Protein AF-A0A9N7UPP0-F1 (afdb_monomer_lite)

Foldseek 3Di:
DVLVVVLVVVLVVQLVVLVVVLVVVCVPPPDPPCVVVSVVSNVVSNVVSVVVSVVSVVVVVVVVVVVVVVVVVVVVVVVVVVVVVVVCVVDPPDDDDPPDDDDDDDDDDDDDDDDDPDDDDDD

Organism: Pleuronectes platessa (NCBI:txid8262)

pLDDT: mean 72.98, std 17.35, range [39.53, 98.31]

Secondary structure (DSSP, 8-state):
-HHHHHHHHHHHHHHHHHHHHHHHHHHHH-SGGGHHHHHHHHHHHHHHHHHHHHHHHHHHHHHHHHHHHHHHHHHHHHHHHHHHHHHHHHS--------S----------PPPP---------

Sequence (123 aa):
MAAVQLLRVSVHERISAAAEDVLMQVEKDGGMAQVPALRAMLTERLMAAAEEILAVFEETVAEYEDRYEDRVERTGEEISRQRRLLDAMMQPVVRLHRAGQSLEQGSQTLRPARRYFVAPTLI

Structure (mmCIF, N/CA/C/O backbone):
data_AF-A0A9N7UPP0-F1
#
_entry.id   AF-A0A9N7UPP0-F1
#
loop_
_atom_site.group_PDB
_atom_site.id
_atom_site.type_symbol
_atom_site.label_atom_id
_atom_site.label_alt_id
_atom_site.label_comp_id
_atom_site.label_asym_id
_atom_site.label_entity_id
_atom_site.label_seq_id
_atom_site.pdbx_PDB_ins_code
_atom_site.Cartn_x
_atom_site.Cartn_y
_atom_site.Cartn_z
_atom_site.occupancy
_atom_site.B_iso_or_equiv
_atom_site.auth_seq_id
_atom_site.auth_comp_id
_atom_site.auth_asym_id
_atom_site.auth_atom_id
_atom_site.pdbx_PDB_model_num
ATOM 1 N N . MET A 1 1 ? -3.510 -12.304 -1.480 1.00 60.38 1 MET A N 1
ATOM 2 C CA . MET A 1 1 ? -2.653 -13.371 -2.056 1.00 60.38 1 MET A CA 1
ATOM 3 C C . MET A 1 1 ? -2.675 -13.379 -3.586 1.00 60.38 1 MET A C 1
ATOM 5 O O . MET A 1 1 ? -1.602 -13.319 -4.164 1.00 60.38 1 MET A O 1
ATOM 9 N N . ALA A 1 2 ? -3.839 -13.406 -4.252 1.00 62.78 2 ALA A N 1
ATOM 10 C CA . ALA A 1 2 ? -3.917 -13.420 -5.724 1.00 62.78 2 ALA A CA 1
ATOM 11 C C . ALA A 1 2 ? -3.357 -12.148 -6.399 1.00 62.78 2 ALA A C 1
ATOM 13 O O . ALA A 1 2 ? -2.586 -12.258 -7.347 1.00 62.78 2 ALA A O 1
ATOM 14 N N . ALA A 1 3 ? -3.657 -10.960 -5.860 1.00 58.88 3 ALA A N 1
ATOM 15 C CA . ALA A 1 3 ? -3.177 -9.682 -6.401 1.00 58.88 3 ALA A CA 1
ATOM 16 C C . ALA A 1 3 ? -1.639 -9.582 -6.440 1.00 58.88 3 ALA A C 1
ATOM 18 O O . ALA A 1 3 ? -1.062 -9.213 -7.454 1.00 58.88 3 ALA A O 1
ATOM 19 N N . VAL A 1 4 ? -0.960 -10.028 -5.379 1.00 62.94 4 VAL A N 1
ATOM 20 C CA . VAL A 1 4 ? 0.514 -10.038 -5.301 1.00 62.94 4 VAL A CA 1
ATOM 21 C C . VAL A 1 4 ? 1.137 -10.989 -6.330 1.00 62.94 4 VAL A C 1
ATOM 23 O O . VAL A 1 4 ? 2.199 -10.706 -6.872 1.00 62.94 4 VAL A O 1
ATOM 26 N N . GLN A 1 5 ? 0.490 -12.121 -6.621 1.00 59.56 5 GLN A N 1
ATOM 27 C CA . GLN A 1 5 ? 0.967 -13.064 -7.639 1.00 59.56 5 GLN A CA 1
ATOM 28 C C . GLN A 1 5 ? 0.802 -12.488 -9.051 1.00 59.56 5 GLN A C 1
ATOM 30 O O . GLN A 1 5 ? 1.725 -12.597 -9.851 1.00 59.56 5 GLN A O 1
ATOM 35 N N . LEU A 1 6 ? -0.330 -11.832 -9.329 1.00 70.88 6 LEU A N 1
ATOM 36 C CA . LEU A 1 6 ? -0.574 -11.137 -10.598 1.00 70.88 6 LEU A CA 1
ATOM 37 C C . LEU A 1 6 ? 0.416 -9.992 -10.815 1.00 70.88 6 LEU A C 1
ATOM 39 O O . LEU A 1 6 ? 1.018 -9.903 -11.883 1.00 70.88 6 LEU A O 1
ATOM 43 N N . LEU A 1 7 ? 0.651 -9.185 -9.777 1.00 69.50 7 LEU A N 1
ATOM 44 C CA . LEU A 1 7 ? 1.654 -8.127 -9.803 1.00 69.50 7 LEU A CA 1
ATOM 45 C C . LEU A 1 7 ? 3.038 -8.710 -10.113 1.00 69.50 7 LEU A C 1
ATOM 47 O O . LEU A 1 7 ? 3.720 -8.240 -11.014 1.00 69.50 7 LEU A O 1
ATOM 51 N N . ARG A 1 8 ? 3.427 -9.807 -9.452 1.00 69.00 8 ARG A N 1
ATOM 52 C CA . ARG A 1 8 ? 4.733 -10.441 -9.680 1.00 69.00 8 ARG A CA 1
ATOM 53 C C . ARG A 1 8 ? 4.911 -10.966 -11.112 1.00 69.00 8 ARG A C 1
ATOM 55 O O . ARG A 1 8 ? 6.004 -10.846 -11.655 1.00 69.00 8 ARG A O 1
ATOM 62 N N . VAL A 1 9 ? 3.865 -11.540 -11.711 1.00 72.06 9 VAL A N 1
ATOM 63 C CA . VAL A 1 9 ? 3.901 -12.045 -13.098 1.00 72.06 9 VAL A CA 1
ATOM 64 C C . VAL A 1 9 ? 3.992 -10.891 -14.100 1.00 72.06 9 VAL A C 1
ATOM 66 O O . VAL A 1 9 ? 4.870 -10.913 -14.957 1.00 72.06 9 VAL A O 1
ATOM 69 N N . SER A 1 10 ? 3.167 -9.855 -13.937 1.00 71.25 10 SER A N 1
ATOM 70 C CA . SER A 1 10 ? 3.152 -8.676 -14.818 1.00 71.25 10 SER A CA 1
ATOM 71 C C . SER A 1 10 ? 4.488 -7.921 -14.808 1.00 71.25 10 SER A C 1
ATOM 73 O O . SER A 1 10 ? 5.043 -7.570 -15.850 1.00 71.25 10 SER A O 1
ATOM 75 N N . VAL A 1 11 ? 5.074 -7.743 -13.622 1.00 74.19 11 VAL A N 1
ATOM 76 C CA . VAL A 1 11 ? 6.383 -7.096 -13.465 1.00 74.19 11 VAL A CA 1
ATOM 77 C C . VAL A 1 11 ? 7.485 -7.893 -14.152 1.00 74.19 11 VAL A C 1
ATOM 79 O O . VAL A 1 11 ? 8.328 -7.323 -14.842 1.00 74.19 11 VAL A O 1
ATOM 82 N N . HIS A 1 12 ? 7.475 -9.216 -13.993 1.00 68.06 12 HIS A N 1
ATOM 83 C CA . HIS A 1 12 ? 8.466 -10.085 -14.615 1.00 68.06 12 HIS A CA 1
ATOM 84 C C . HIS A 1 12 ? 8.381 -10.069 -16.147 1.00 68.06 12 HIS A C 1
ATOM 86 O O . HIS A 1 12 ? 9.418 -10.039 -16.811 1.00 68.06 12 HIS A O 1
ATOM 92 N N . GLU A 1 13 ? 7.169 -10.032 -16.703 1.00 77.31 13 GLU A N 1
ATOM 93 C CA . GLU A 1 13 ? 6.933 -9.934 -18.146 1.00 77.31 13 GLU A CA 1
ATOM 94 C C . GLU A 1 13 ? 7.465 -8.612 -18.714 1.00 77.31 13 GLU A C 1
ATOM 96 O O . GLU A 1 13 ? 8.214 -8.613 -19.690 1.00 77.31 13 GLU A O 1
ATOM 101 N N . ARG A 1 14 ? 7.178 -7.482 -18.056 1.00 75.31 14 ARG A N 1
ATOM 102 C CA . ARG A 1 14 ? 7.638 -6.163 -18.521 1.00 75.31 14 ARG A CA 1
ATOM 103 C C . ARG A 1 14 ? 9.139 -5.959 -18.393 1.00 75.31 14 ARG A C 1
ATOM 105 O O . ARG A 1 14 ? 9.742 -5.363 -19.283 1.00 75.31 14 ARG A O 1
ATOM 112 N N . ILE A 1 15 ? 9.747 -6.465 -17.320 1.00 74.50 15 ILE A N 1
ATOM 113 C CA . ILE A 1 15 ? 11.206 -6.441 -17.160 1.00 74.50 15 ILE A CA 1
ATOM 114 C C . ILE A 1 15 ? 11.865 -7.304 -18.239 1.00 74.50 15 ILE A C 1
ATOM 116 O O . ILE A 1 15 ? 12.840 -6.867 -18.844 1.00 74.50 15 ILE A O 1
ATOM 120 N N . SER A 1 16 ? 11.323 -8.495 -18.509 1.00 68.38 16 SER A N 1
ATOM 121 C CA . SER A 1 16 ? 11.860 -9.397 -19.534 1.00 68.38 16 SER A CA 1
ATOM 122 C C . SER A 1 16 ? 11.741 -8.798 -20.937 1.00 68.38 16 SER A C 1
ATOM 124 O O . SER A 1 16 ? 12.729 -8.764 -21.661 1.00 68.38 16 SER A O 1
ATOM 126 N N . ALA A 1 17 ? 10.589 -8.219 -21.287 1.00 77.19 17 ALA A N 1
ATOM 127 C CA . ALA A 1 17 ? 10.398 -7.543 -22.571 1.00 77.19 17 ALA A CA 1
ATOM 128 C C . ALA A 1 17 ? 11.335 -6.331 -22.740 1.00 77.19 17 ALA A C 1
ATOM 130 O O . ALA A 1 17 ? 11.954 -6.153 -23.786 1.00 77.19 17 ALA A O 1
ATOM 131 N N . ALA A 1 18 ? 11.505 -5.520 -21.689 1.00 72.00 18 ALA A N 1
ATOM 132 C CA . ALA A 1 18 ? 12.438 -4.395 -21.718 1.00 72.00 18 ALA A CA 1
ATOM 133 C C . ALA A 1 18 ? 13.904 -4.849 -21.832 1.00 72.00 18 ALA A C 1
ATOM 135 O O . ALA A 1 18 ? 14.709 -4.161 -22.461 1.00 72.00 18 ALA A O 1
ATOM 136 N N . ALA A 1 19 ? 14.259 -5.993 -21.241 1.00 69.62 19 ALA A N 1
ATOM 137 C CA . ALA A 1 19 ? 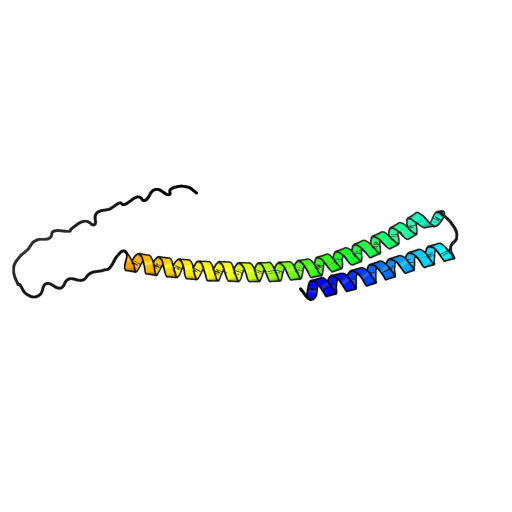15.586 -6.583 -21.379 1.00 69.62 19 ALA A CA 1
ATOM 138 C C . ALA A 1 19 ? 15.833 -7.094 -22.808 1.00 69.62 19 ALA A C 1
ATOM 140 O O . ALA A 1 19 ? 16.908 -6.850 -23.355 1.00 69.62 19 ALA A O 1
ATOM 141 N N . GLU A 1 20 ? 14.845 -7.739 -23.433 1.00 72.75 20 GLU A N 1
ATOM 142 C CA . GLU A 1 20 ? 14.938 -8.203 -24.823 1.00 72.75 20 GLU A CA 1
ATOM 143 C C . GLU A 1 20 ? 15.079 -7.047 -25.822 1.00 72.75 20 GLU A C 1
ATOM 145 O O . GLU A 1 20 ? 15.935 -7.113 -26.705 1.00 72.75 20 GLU A O 1
ATOM 150 N N . ASP A 1 21 ? 14.336 -5.951 -25.639 1.00 73.81 21 ASP A N 1
ATOM 151 C CA . ASP A 1 21 ? 14.479 -4.728 -26.444 1.00 73.81 21 ASP A CA 1
ATOM 152 C C . ASP A 1 21 ? 15.919 -4.191 -26.418 1.00 73.81 21 ASP A C 1
ATOM 154 O O . ASP A 1 21 ? 16.492 -3.842 -27.452 1.00 73.81 21 ASP A O 1
ATOM 158 N N . VAL A 1 22 ? 16.522 -4.141 -25.225 1.00 68.12 22 VAL A N 1
ATOM 159 C CA . VAL A 1 22 ? 17.892 -3.648 -25.033 1.00 68.12 22 VAL A CA 1
ATOM 160 C C . VAL A 1 22 ? 18.910 -4.595 -25.668 1.00 68.12 22 VAL A C 1
ATOM 162 O O . VAL A 1 22 ? 19.850 -4.128 -26.313 1.00 68.12 22 VAL A O 1
ATOM 165 N N . LEU A 1 23 ? 18.724 -5.911 -25.536 1.00 67.50 23 LEU A N 1
ATOM 166 C CA . LEU A 1 23 ? 19.597 -6.914 -26.154 1.00 67.50 23 LEU A CA 1
ATOM 167 C C . LEU A 1 23 ? 19.554 -6.835 -27.688 1.00 67.50 23 LEU A C 1
ATOM 169 O O . LEU A 1 23 ? 20.604 -6.823 -28.330 1.00 67.50 23 LEU A O 1
ATOM 173 N N . MET A 1 24 ? 18.364 -6.677 -28.273 1.00 69.38 24 MET A N 1
ATOM 174 C CA . MET A 1 24 ? 18.182 -6.573 -29.725 1.00 69.38 24 MET A CA 1
ATOM 175 C C . MET A 1 24 ? 18.845 -5.313 -30.310 1.00 69.38 24 MET A C 1
ATOM 177 O O . MET A 1 24 ? 19.335 -5.311 -31.442 1.00 69.38 24 MET A O 1
ATOM 181 N N . GLN A 1 25 ? 18.884 -4.234 -29.529 1.00 64.44 25 GLN A N 1
ATOM 182 C CA . GLN A 1 25 ? 19.497 -2.964 -29.909 1.00 64.44 25 GLN A CA 1
ATOM 183 C C . GLN A 1 25 ? 21.034 -3.012 -29.797 1.00 64.44 25 GLN A C 1
ATOM 185 O O . GLN A 1 25 ? 21.731 -2.451 -30.641 1.00 64.44 25 GLN A O 1
ATOM 190 N N . VAL A 1 26 ? 21.572 -3.765 -28.827 1.00 64.06 26 VAL A N 1
ATOM 191 C CA . VAL A 1 26 ? 23.015 -4.066 -28.717 1.00 64.06 26 VAL A CA 1
ATOM 192 C C . VAL A 1 26 ? 23.512 -4.921 -29.888 1.00 64.06 26 VAL A C 1
ATOM 194 O O . VAL A 1 26 ? 24.600 -4.666 -30.406 1.00 64.06 26 VAL A O 1
ATOM 197 N N . GLU A 1 27 ? 22.730 -5.914 -30.323 1.00 64.31 27 GLU A N 1
ATOM 198 C CA . GLU A 1 27 ? 23.098 -6.807 -31.433 1.00 64.31 27 GLU A CA 1
ATOM 199 C C . GLU A 1 27 ? 23.105 -6.109 -32.801 1.00 64.31 27 GLU A C 1
ATOM 201 O O . GLU A 1 27 ? 23.922 -6.451 -33.656 1.00 64.31 27 GLU A O 1
ATOM 206 N N . LYS A 1 28 ? 22.229 -5.117 -33.014 1.00 66.25 28 LYS A N 1
ATOM 207 C CA . LYS A 1 28 ? 22.130 -4.393 -34.293 1.00 66.25 28 LYS A CA 1
ATOM 208 C C . LYS A 1 28 ? 23.245 -3.374 -34.535 1.00 66.25 28 LYS A C 1
ATOM 210 O O . LYS A 1 28 ? 23.671 -3.237 -35.680 1.00 66.25 28 LYS A O 1
ATOM 215 N N . ASP A 1 29 ? 23.728 -2.695 -33.493 1.00 60.06 29 ASP A N 1
ATOM 216 C CA . ASP A 1 29 ? 24.518 -1.463 -33.667 1.00 60.06 29 ASP A CA 1
ATOM 217 C C . ASP A 1 29 ? 26.005 -1.562 -33.275 1.00 60.06 29 ASP A C 1
ATOM 219 O O . ASP A 1 29 ? 26.734 -0.579 -33.397 1.00 60.06 29 ASP A O 1
ATOM 223 N N . GLY A 1 30 ? 26.497 -2.736 -32.863 1.00 62.50 30 GLY A N 1
ATOM 224 C CA . GLY A 1 30 ? 27.929 -3.070 -32.866 1.00 62.50 30 GLY A CA 1
ATOM 225 C C . GLY A 1 30 ? 28.895 -1.991 -32.338 1.00 62.50 30 GLY A C 1
ATOM 226 O O . GLY A 1 30 ? 29.811 -1.593 -33.055 1.00 62.50 30 GLY A O 1
ATOM 227 N N . GLY A 1 31 ? 28.753 -1.521 -31.091 1.00 54.62 31 GLY A N 1
ATOM 228 C CA . GLY A 1 31 ? 29.793 -0.685 -30.475 1.00 54.62 31 GLY A CA 1
ATOM 229 C C . GLY A 1 31 ? 29.450 -0.029 -29.134 1.00 54.62 31 GLY A C 1
ATOM 230 O O . GLY A 1 31 ? 28.368 0.515 -28.937 1.00 54.62 31 GLY A O 1
ATOM 231 N N . MET A 1 32 ? 30.441 0.013 -28.233 1.00 53.69 32 MET A N 1
ATOM 232 C CA . MET A 1 32 ? 30.427 0.608 -26.877 1.00 53.69 32 MET A CA 1
ATOM 233 C C . MET A 1 32 ? 29.926 2.073 -26.786 1.00 53.69 32 MET A C 1
ATOM 235 O O . MET A 1 32 ? 29.695 2.575 -25.687 1.00 53.69 32 MET A O 1
ATOM 239 N N . ALA A 1 33 ? 29.748 2.772 -27.913 1.00 56.81 33 ALA A N 1
ATOM 240 C CA . ALA A 1 33 ? 29.340 4.177 -27.978 1.00 56.81 33 ALA A CA 1
ATOM 241 C C . ALA A 1 33 ? 27.851 4.423 -27.648 1.00 56.81 33 ALA A C 1
ATOM 243 O O . ALA A 1 33 ? 27.496 5.540 -27.279 1.00 56.81 33 ALA A O 1
ATOM 244 N N . GLN A 1 34 ? 26.988 3.401 -27.722 1.00 65.25 34 GLN A N 1
ATOM 245 C CA . GLN A 1 34 ? 25.552 3.524 -27.404 1.00 65.25 34 GLN A CA 1
ATOM 246 C C . GLN A 1 34 ? 25.169 3.079 -25.988 1.00 65.25 34 GLN A C 1
ATOM 248 O O . GLN A 1 34 ? 24.030 3.275 -25.564 1.00 65.25 34 GLN A O 1
ATOM 253 N N . VAL A 1 35 ? 26.116 2.544 -25.213 1.00 66.94 35 VAL A N 1
ATOM 254 C CA . VAL A 1 35 ? 25.883 2.100 -23.828 1.00 66.94 35 VAL A CA 1
ATOM 255 C C . VAL A 1 35 ? 25.205 3.179 -22.959 1.00 66.94 35 VAL A C 1
ATOM 257 O O . VAL A 1 35 ? 24.302 2.830 -22.198 1.00 66.94 35 VAL A O 1
ATOM 260 N N . PRO A 1 36 ? 25.540 4.484 -23.068 1.00 71.25 36 PRO A N 1
ATOM 261 C CA . PRO A 1 36 ? 24.843 5.523 -22.308 1.00 71.25 36 PRO A CA 1
ATOM 262 C C . PRO A 1 36 ? 23.368 5.700 -22.701 1.00 71.25 36 PRO A C 1
ATOM 264 O O . PRO A 1 36 ? 22.539 5.924 -21.822 1.00 71.25 36 PRO A O 1
ATOM 267 N N . ALA A 1 37 ? 23.038 5.581 -23.991 1.00 74.19 37 ALA A N 1
ATOM 268 C CA . ALA A 1 37 ? 21.671 5.719 -24.496 1.00 74.19 37 ALA A CA 1
ATOM 269 C C . ALA A 1 37 ? 20.808 4.513 -24.100 1.00 74.19 37 ALA A C 1
ATOM 271 O O . ALA A 1 37 ? 19.709 4.681 -23.577 1.00 74.19 37 ALA A O 1
ATOM 272 N N . LEU A 1 38 ? 21.355 3.303 -24.238 1.00 71.56 38 LEU A N 1
ATOM 273 C CA . LEU A 1 38 ? 20.705 2.069 -23.790 1.00 71.56 38 LEU A CA 1
ATOM 274 C C . LEU A 1 38 ? 20.459 2.073 -22.281 1.00 71.56 38 LEU A C 1
ATOM 276 O O . LEU A 1 38 ? 19.385 1.690 -21.824 1.00 71.56 38 LEU A O 1
ATOM 280 N N . ARG A 1 39 ? 21.429 2.561 -21.497 1.00 73.69 39 ARG A N 1
ATOM 281 C CA . ARG A 1 39 ? 21.265 2.720 -20.049 1.00 73.69 39 ARG A CA 1
ATOM 282 C C . ARG A 1 39 ? 20.124 3.679 -19.722 1.00 73.69 39 ARG A C 1
ATOM 284 O O . ARG A 1 39 ? 19.319 3.354 -18.860 1.00 73.69 39 ARG A O 1
ATOM 291 N N . ALA A 1 40 ? 20.045 4.824 -20.399 1.00 73.50 40 ALA A N 1
ATOM 292 C CA . ALA A 1 40 ? 18.973 5.793 -20.178 1.00 73.50 40 ALA A CA 1
ATOM 293 C C . ALA A 1 40 ? 17.591 5.191 -20.481 1.00 73.50 40 ALA A C 1
ATOM 295 O O . ALA A 1 40 ? 16.706 5.264 -19.633 1.00 73.50 40 ALA A O 1
ATOM 296 N N . MET A 1 41 ? 17.443 4.512 -21.624 1.00 75.25 41 MET A N 1
ATOM 297 C CA . MET A 1 41 ? 16.193 3.844 -22.007 1.00 75.25 41 MET A CA 1
ATOM 298 C C . MET A 1 41 ? 15.788 2.737 -21.024 1.00 75.25 41 MET A C 1
ATOM 300 O O . MET A 1 41 ? 14.617 2.614 -20.665 1.00 75.25 41 MET A O 1
ATOM 304 N N . LEU A 1 42 ? 16.749 1.928 -20.568 1.00 74.50 42 LEU A N 1
ATOM 305 C CA . LEU A 1 42 ? 16.492 0.883 -19.579 1.00 74.50 42 LEU A CA 1
ATOM 306 C C . LEU A 1 42 ? 16.074 1.484 -18.233 1.00 74.50 42 LEU A C 1
ATOM 308 O O . LEU A 1 42 ? 15.118 1.013 -17.625 1.00 74.50 42 LEU A O 1
ATOM 312 N N . THR A 1 43 ? 16.767 2.528 -17.771 1.00 73.12 43 THR A N 1
ATOM 313 C CA . THR A 1 43 ? 16.417 3.225 -16.529 1.00 73.12 43 THR A CA 1
ATOM 314 C C . THR A 1 43 ? 15.014 3.816 -16.605 1.00 73.12 43 THR A C 1
ATOM 316 O O . THR A 1 43 ? 14.244 3.618 -15.674 1.00 73.12 43 THR A O 1
ATOM 319 N N . GLU A 1 44 ? 14.653 4.471 -17.708 1.00 77.62 44 GLU A N 1
ATOM 320 C CA . GLU A 1 44 ? 13.313 5.033 -17.905 1.00 77.62 44 GLU A CA 1
ATOM 321 C C . GLU A 1 44 ? 12.226 3.952 -17.821 1.00 77.62 44 GLU A C 1
ATOM 323 O O . GLU A 1 44 ? 11.275 4.084 -17.053 1.00 77.62 44 GLU A O 1
ATOM 328 N N . ARG A 1 45 ? 12.401 2.832 -18.531 1.00 80.62 45 ARG A N 1
ATOM 329 C CA . ARG A 1 45 ? 11.427 1.729 -18.518 1.00 80.62 45 ARG A CA 1
ATOM 330 C C . ARG A 1 45 ? 11.323 1.036 -17.164 1.00 80.62 45 ARG A C 1
ATOM 332 O O . ARG A 1 45 ? 10.225 0.663 -16.761 1.00 80.62 45 ARG A O 1
ATOM 339 N N . LEU A 1 46 ? 12.442 0.867 -16.460 1.00 78.44 46 LEU A N 1
ATOM 340 C CA . LEU A 1 46 ? 12.444 0.303 -15.111 1.00 78.44 46 LEU A CA 1
ATOM 341 C C . LEU A 1 46 ? 11.797 1.250 -14.099 1.00 78.44 46 LEU A C 1
ATOM 343 O O . LEU A 1 46 ? 11.067 0.772 -13.236 1.00 78.44 46 LEU A O 1
ATOM 347 N N . MET A 1 47 ? 12.024 2.564 -14.207 1.00 74.81 47 MET A N 1
ATOM 348 C CA . MET A 1 47 ? 11.343 3.540 -13.352 1.00 74.81 47 MET A CA 1
ATOM 349 C C . MET A 1 47 ? 9.840 3.547 -13.613 1.00 74.81 47 MET A C 1
ATOM 351 O O . MET A 1 47 ? 9.079 3.437 -12.661 1.00 74.81 47 MET A O 1
ATOM 355 N N . ALA A 1 48 ? 9.411 3.558 -14.878 1.00 80.31 48 ALA A N 1
ATOM 356 C CA . ALA A 1 48 ? 7.992 3.486 -15.222 1.00 80.31 48 ALA A CA 1
ATOM 357 C C . ALA A 1 48 ? 7.338 2.199 -14.683 1.00 80.31 48 ALA A C 1
ATOM 359 O O . ALA A 1 48 ? 6.269 2.239 -14.081 1.00 80.31 48 ALA A O 1
ATOM 360 N N . ALA A 1 49 ? 8.009 1.050 -14.825 1.00 79.94 49 ALA A N 1
ATOM 361 C CA . ALA A 1 49 ? 7.526 -0.201 -14.246 1.00 79.94 49 ALA A CA 1
ATOM 362 C C . ALA A 1 49 ? 7.470 -0.147 -12.706 1.00 79.94 49 ALA A C 1
ATOM 364 O O . ALA A 1 49 ? 6.531 -0.674 -12.118 1.00 79.94 49 ALA A O 1
ATOM 365 N N . ALA A 1 50 ? 8.444 0.488 -12.047 1.00 78.12 50 ALA A N 1
ATOM 366 C CA . ALA A 1 50 ? 8.450 0.657 -10.596 1.00 78.12 50 ALA A CA 1
ATOM 367 C C . ALA A 1 50 ? 7.321 1.578 -10.104 1.00 78.12 50 ALA A C 1
ATOM 369 O O . ALA A 1 50 ? 6.682 1.256 -9.106 1.00 78.12 50 ALA A O 1
ATOM 370 N N . GLU A 1 51 ? 7.042 2.676 -10.807 1.00 77.50 51 GLU A N 1
ATOM 371 C CA . GLU A 1 51 ? 5.936 3.589 -10.492 1.00 77.50 51 GLU A CA 1
ATOM 372 C C . GLU A 1 51 ? 4.579 2.888 -10.589 1.00 77.50 51 GLU A C 1
ATOM 374 O O . GLU A 1 51 ? 3.756 3.005 -9.684 1.00 77.50 51 GLU A O 1
ATOM 379 N N . GLU A 1 52 ? 4.356 2.084 -11.628 1.00 81.50 52 GLU A N 1
ATOM 380 C CA . GLU A 1 52 ? 3.107 1.329 -11.766 1.00 81.50 52 GLU A CA 1
ATOM 381 C C . GLU A 1 52 ? 2.937 0.262 -10.671 1.00 81.50 52 GLU A C 1
ATOM 383 O O . GLU A 1 52 ? 1.829 0.042 -10.181 1.00 81.50 52 GLU A O 1
ATOM 388 N N . ILE A 1 53 ? 4.031 -0.375 -10.236 1.00 81.19 53 ILE A N 1
ATOM 389 C CA . ILE A 1 53 ? 4.009 -1.286 -9.081 1.00 81.19 53 ILE A CA 1
ATOM 390 C C . ILE A 1 53 ? 3.633 -0.535 -7.811 1.00 81.19 53 ILE A C 1
ATOM 392 O O . ILE A 1 53 ? 2.809 -1.027 -7.041 1.00 81.19 53 ILE A O 1
ATOM 396 N N . LEU A 1 54 ? 4.257 0.624 -7.583 1.00 79.12 54 LEU A N 1
ATOM 397 C CA . LEU A 1 54 ? 4.001 1.446 -6.408 1.00 79.12 54 LEU A CA 1
ATOM 398 C C . LEU A 1 54 ? 2.544 1.899 -6.370 1.00 79.12 54 LEU A C 1
ATOM 400 O O . LEU A 1 54 ? 1.925 1.747 -5.328 1.00 79.12 54 LEU A O 1
ATOM 404 N N . ALA A 1 55 ? 1.966 2.316 -7.496 1.00 82.25 55 ALA A N 1
ATOM 405 C CA . ALA A 1 55 ? 0.561 2.714 -7.562 1.00 82.25 55 ALA A CA 1
ATOM 406 C C . ALA A 1 55 ? -0.395 1.581 -7.136 1.00 82.25 55 ALA A C 1
ATOM 408 O O . ALA A 1 55 ? -1.267 1.776 -6.290 1.00 82.25 55 ALA A O 1
ATOM 409 N N . VAL A 1 56 ? -0.200 0.364 -7.662 1.00 86.19 56 VAL A N 1
ATOM 410 C CA . VAL A 1 56 ? -1.004 -0.810 -7.263 1.00 86.19 56 VAL A CA 1
ATOM 411 C C . VAL A 1 56 ? -0.776 -1.169 -5.790 1.00 86.19 56 VAL A C 1
ATOM 413 O O . VAL A 1 56 ? -1.685 -1.630 -5.092 1.00 86.19 56 VAL A O 1
ATOM 416 N N . PHE A 1 57 ? 0.450 -0.986 -5.300 1.00 83.81 57 PHE A N 1
ATOM 417 C CA . PHE A 1 57 ? 0.790 -1.255 -3.910 1.00 83.81 57 PHE A CA 1
ATOM 418 C C . PHE A 1 57 ? 0.147 -0.241 -2.957 1.00 83.81 57 PHE A C 1
ATOM 420 O O . PHE A 1 57 ? -0.406 -0.654 -1.943 1.00 83.81 57 PHE A O 1
ATOM 427 N N . GLU A 1 58 ? 0.163 1.047 -3.296 1.00 84.50 58 GLU A N 1
ATOM 428 C CA . GLU A 1 58 ? -0.495 2.127 -2.552 1.00 84.50 58 GLU A CA 1
ATOM 429 C C . GLU A 1 58 ? -1.999 1.879 -2.425 1.00 84.50 58 GLU A C 1
ATOM 431 O O . GLU A 1 58 ? -2.525 1.930 -1.316 1.00 84.50 58 GLU A O 1
ATOM 436 N N . GLU A 1 59 ? -2.676 1.506 -3.516 1.00 87.75 59 GLU A N 1
ATOM 437 C CA . GLU A 1 59 ? -4.099 1.134 -3.484 1.00 87.75 59 GLU A CA 1
ATOM 438 C C . GLU A 1 59 ? -4.354 -0.045 -2.530 1.00 87.75 59 GLU A C 1
ATOM 440 O O . GLU A 1 59 ? -5.265 -0.017 -1.702 1.00 87.75 59 GLU A O 1
ATOM 445 N N . THR A 1 60 ? -3.505 -1.073 -2.600 1.00 86.81 60 THR A N 1
ATOM 446 C CA . THR A 1 60 ? -3.634 -2.261 -1.744 1.00 86.81 60 THR A CA 1
ATOM 447 C C . THR A 1 60 ? -3.389 -1.935 -0.266 1.00 86.81 60 TH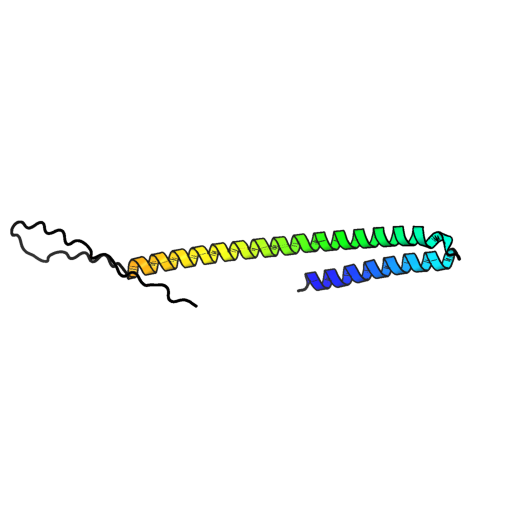R A C 1
ATOM 449 O O . THR A 1 60 ? -4.032 -2.513 0.614 1.00 86.81 60 THR A O 1
ATOM 452 N N . VAL A 1 61 ? -2.434 -1.046 0.025 1.00 88.56 61 VAL A N 1
ATOM 453 C CA . VAL A 1 61 ? -2.134 -0.592 1.389 1.00 88.56 61 VAL A CA 1
ATOM 454 C C . VAL A 1 61 ? -3.286 0.245 1.930 1.00 88.56 61 VAL A C 1
ATOM 456 O O . VAL A 1 61 ? -3.729 -0.040 3.039 1.00 88.56 61 VAL A O 1
ATOM 459 N N . ALA A 1 62 ? -3.827 1.175 1.143 1.00 91.44 62 ALA A N 1
ATOM 460 C CA . ALA A 1 62 ? -4.979 1.981 1.537 1.00 91.44 62 ALA A CA 1
ATOM 461 C C . ALA A 1 62 ? -6.190 1.101 1.894 1.00 91.44 62 ALA A C 1
ATOM 463 O O . ALA A 1 62 ? -6.751 1.236 2.976 1.00 91.44 62 ALA A O 1
ATOM 464 N N . GLU A 1 63 ? -6.526 0.100 1.065 1.00 94.00 63 GLU A N 1
ATOM 465 C CA . GLU A 1 63 ? -7.621 -0.838 1.375 1.00 94.00 63 GLU A CA 1
ATOM 466 C C . GLU A 1 63 ? -7.374 -1.610 2.689 1.00 94.00 63 GLU A C 1
ATOM 468 O O . GLU A 1 63 ? -8.297 -1.935 3.447 1.00 94.00 63 GLU A O 1
ATOM 473 N N . TYR A 1 64 ? -6.113 -1.953 2.968 1.00 94.81 64 TYR A N 1
ATOM 474 C CA . TYR A 1 64 ? -5.747 -2.627 4.208 1.00 94.81 64 TYR A CA 1
ATOM 475 C C . TYR A 1 64 ? -5.863 -1.702 5.425 1.00 94.81 64 TYR A C 1
ATOM 477 O O . TYR A 1 64 ? -6.347 -2.150 6.469 1.00 94.81 64 TYR A O 1
ATOM 485 N N . GLU A 1 65 ? -5.414 -0.453 5.295 1.00 95.50 65 GLU A N 1
ATOM 486 C CA . GLU A 1 65 ? -5.503 0.584 6.323 1.00 95.50 65 GLU A CA 1
ATOM 487 C C . GLU A 1 65 ? -6.963 0.879 6.668 1.00 95.50 65 GLU A C 1
ATOM 489 O O . GLU A 1 65 ? -7.330 0.733 7.834 1.00 95.50 65 GLU A O 1
ATOM 494 N N . ASP A 1 66 ? -7.821 1.104 5.671 1.00 96.38 66 ASP A N 1
ATOM 495 C CA . ASP A 1 66 ? -9.265 1.301 5.858 1.00 96.38 66 ASP A CA 1
ATOM 496 C C . ASP A 1 66 ? -9.890 0.132 6.637 1.00 96.38 66 ASP A C 1
ATOM 498 O O . ASP A 1 66 ? -10.551 0.290 7.667 1.00 96.38 66 ASP A O 1
ATOM 502 N N . ARG A 1 67 ? -9.602 -1.106 6.211 1.00 97.38 67 ARG A N 1
ATOM 503 C CA . ARG A 1 67 ? -10.099 -2.312 6.894 1.00 97.38 67 ARG A CA 1
ATOM 504 C C . ARG A 1 67 ? -9.553 -2.445 8.318 1.00 97.38 67 ARG A C 1
ATOM 506 O O . ARG A 1 67 ? -10.160 -3.111 9.171 1.00 97.38 67 ARG A O 1
ATOM 513 N N . TYR A 1 68 ? -8.347 -1.950 8.571 1.00 96.19 68 TYR A N 1
ATOM 514 C CA . TYR A 1 68 ? -7.759 -1.941 9.900 1.00 96.19 68 TYR A CA 1
ATOM 515 C C . TYR A 1 68 ? -8.463 -0.914 10.788 1.00 96.19 68 TYR A C 1
ATOM 517 O O . TYR A 1 68 ? -8.879 -1.287 11.887 1.00 96.19 68 TYR A O 1
ATOM 525 N N . GLU A 1 69 ? -8.687 0.305 10.301 1.00 97.56 69 GLU A N 1
ATOM 526 C CA . GLU A 1 69 ? -9.425 1.360 11.002 1.00 97.56 69 GLU A CA 1
ATOM 527 C C . GLU A 1 69 ? -10.844 0.914 11.370 1.00 97.56 69 GLU A C 1
ATOM 529 O O . GLU A 1 69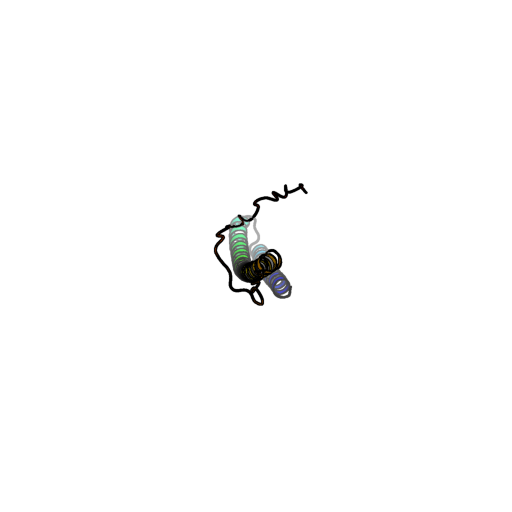 ? -11.184 0.906 12.555 1.00 97.56 69 GLU A O 1
ATOM 534 N N . ASP A 1 70 ? -11.606 0.372 10.415 1.00 97.94 70 ASP A N 1
ATOM 535 C CA . ASP A 1 70 ? -12.949 -0.190 10.643 1.00 97.94 70 ASP A CA 1
ATOM 536 C C . ASP A 1 70 ? -12.976 -1.237 11.765 1.00 97.94 70 ASP A C 1
ATOM 538 O O . ASP A 1 70 ? -13.960 -1.435 12.486 1.00 97.94 70 ASP A O 1
ATOM 542 N N . ARG A 1 71 ? -11.908 -2.031 11.871 1.00 98.25 71 ARG A N 1
ATOM 543 C CA . ARG A 1 71 ? -11.790 -3.072 12.896 1.00 98.25 71 ARG A CA 1
ATOM 544 C C . ARG A 1 71 ? -11.450 -2.463 14.245 1.00 98.25 71 ARG A C 1
ATOM 546 O O . ARG A 1 71 ? -12.001 -2.902 15.256 1.00 98.25 71 ARG A O 1
ATOM 553 N N . VAL A 1 72 ? -10.545 -1.493 14.270 1.00 98.25 72 VAL A N 1
ATOM 554 C CA . VAL A 1 72 ? -10.177 -0.766 15.485 1.00 98.25 72 VAL A CA 1
ATOM 555 C C . VAL A 1 72 ? -11.398 -0.043 16.047 1.00 98.25 72 VAL A C 1
ATOM 557 O O . VAL A 1 72 ? -11.672 -0.184 17.236 1.00 98.25 72 VAL A O 1
ATOM 560 N N . GLU A 1 73 ? -12.191 0.624 15.209 1.00 98.06 73 GLU A N 1
ATOM 561 C CA . GLU A 1 73 ? -13.419 1.296 15.638 1.00 98.06 73 GLU A CA 1
ATOM 562 C C . GLU A 1 73 ? -14.417 0.300 16.244 1.00 98.06 73 GLU A C 1
ATOM 564 O O . GLU A 1 73 ? -14.759 0.411 17.423 1.00 98.06 73 GLU A O 1
ATOM 569 N N . ARG A 1 74 ? -14.782 -0.759 15.506 1.00 98.31 74 ARG A N 1
ATOM 570 C CA . ARG A 1 74 ? -15.723 -1.786 15.998 1.00 98.31 74 ARG A CA 1
ATOM 571 C C . ARG A 1 74 ? -15.272 -2.436 17.303 1.00 98.31 74 ARG A C 1
ATOM 573 O O . ARG A 1 74 ? -16.082 -2.705 18.192 1.00 98.31 74 ARG A O 1
ATOM 580 N N . THR A 1 75 ? -13.979 -2.730 17.430 1.00 98.00 75 THR A N 1
ATOM 581 C CA . THR A 1 75 ? -13.439 -3.306 18.671 1.00 98.00 75 THR A CA 1
ATOM 582 C C . THR A 1 75 ? -13.460 -2.296 19.816 1.00 98.00 75 THR A C 1
ATOM 584 O O . THR A 1 75 ? -13.808 -2.664 20.939 1.00 98.00 75 THR A O 1
ATOM 587 N N . GLY A 1 76 ? -13.169 -1.022 19.550 1.00 98.31 76 GLY A N 1
ATOM 588 C CA . GLY A 1 76 ? -13.269 0.060 20.527 1.00 98.31 76 GLY A CA 1
ATOM 589 C C . GLY A 1 76 ? -14.695 0.271 21.044 1.00 98.31 76 GLY A C 1
ATOM 590 O O . GLY A 1 76 ? -14.901 0.454 22.252 1.00 98.31 76 GLY A O 1
ATOM 591 N N . GLU A 1 77 ? -15.691 0.185 20.165 1.00 98.25 77 GLU A N 1
ATOM 592 C CA . GLU A 1 77 ? -17.108 0.265 20.527 1.00 98.25 77 GLU A CA 1
ATOM 593 C C . GLU A 1 77 ? -17.539 -0.892 21.432 1.00 98.25 77 GLU A C 1
ATOM 595 O O . GLU A 1 77 ? -18.171 -0.665 22.472 1.00 98.25 77 GLU A O 1
ATOM 600 N N . GLU A 1 78 ? -17.164 -2.126 21.084 1.00 98.19 78 GLU A N 1
ATOM 601 C CA . GLU A 1 78 ? -17.501 -3.306 21.883 1.00 98.19 78 GLU A CA 1
ATOM 602 C C . GLU A 1 78 ? -16.806 -3.268 23.249 1.00 98.19 78 GLU A C 1
ATOM 604 O O . GLU A 1 78 ? -17.456 -3.503 24.268 1.00 98.19 78 GLU A O 1
ATOM 609 N N . ILE A 1 79 ? -15.533 -2.862 23.317 1.00 98.19 79 ILE A N 1
ATOM 610 C CA . ILE A 1 79 ? -14.834 -2.650 24.596 1.00 98.19 79 ILE A CA 1
ATOM 611 C C . ILE A 1 79 ? -15.568 -1.599 25.437 1.00 98.19 79 ILE A C 1
ATOM 613 O O . ILE A 1 79 ? -15.771 -1.784 26.639 1.00 98.19 79 ILE A O 1
ATOM 617 N N . SER A 1 80 ? -16.002 -0.498 24.823 1.00 98.06 80 SER A N 1
ATOM 618 C CA . SER A 1 80 ? -16.741 0.560 25.517 1.00 98.06 80 SER A CA 1
ATOM 619 C C . SER A 1 80 ? -18.091 0.064 26.038 1.00 98.06 80 SER A C 1
ATOM 621 O O . SER A 1 80 ? -18.482 0.379 27.163 1.00 98.06 80 SER A O 1
ATOM 623 N N . ARG A 1 81 ? -18.803 -0.747 25.251 1.00 97.62 81 ARG A N 1
ATOM 624 C CA . ARG A 1 81 ? -20.059 -1.388 25.653 1.00 97.62 81 ARG A CA 1
ATOM 625 C C . ARG A 1 81 ? -19.851 -2.362 26.810 1.00 97.62 81 ARG A C 1
ATOM 627 O O . ARG A 1 81 ? -20.608 -2.311 27.778 1.00 97.62 81 ARG A O 1
ATOM 634 N N . GLN A 1 82 ? -18.823 -3.200 26.735 1.00 97.06 82 GLN A N 1
ATOM 635 C CA . GLN A 1 82 ? -18.476 -4.152 27.787 1.00 97.06 82 GLN A CA 1
ATOM 636 C C . GLN A 1 82 ? -18.084 -3.444 29.083 1.00 97.06 82 GLN A C 1
ATOM 638 O O . GLN A 1 82 ? -18.553 -3.836 30.148 1.00 97.06 82 GLN A O 1
ATOM 643 N N . ARG A 1 83 ? -17.310 -2.353 29.004 1.00 96.31 83 ARG A N 1
ATOM 644 C CA . ARG A 1 83 ? -16.991 -1.508 30.166 1.00 96.31 83 ARG A CA 1
ATOM 645 C C . ARG A 1 83 ? -18.249 -0.944 30.821 1.00 96.31 83 ARG A C 1
ATOM 647 O O . ARG A 1 83 ? -18.415 -1.112 32.021 1.00 96.31 83 ARG A O 1
ATOM 654 N N . ARG A 1 84 ? -19.182 -0.383 30.041 1.00 95.31 84 ARG A N 1
ATOM 655 C CA . ARG A 1 84 ? -20.468 0.111 30.575 1.00 95.31 84 ARG A CA 1
ATOM 656 C C . ARG A 1 84 ? -21.278 -0.987 31.266 1.00 95.31 84 ARG A C 1
ATOM 658 O O . ARG A 1 84 ? -21.886 -0.735 32.303 1.00 95.31 84 ARG A O 1
ATOM 665 N N . LEU A 1 85 ? -21.305 -2.191 30.692 1.00 94.62 85 LEU A N 1
ATOM 666 C CA . LEU A 1 85 ? -21.994 -3.330 31.298 1.00 94.62 85 LEU A CA 1
ATOM 667 C C . LEU A 1 85 ? -21.330 -3.744 32.617 1.00 94.62 85 LEU A C 1
ATOM 669 O O . LEU A 1 85 ? -22.024 -3.954 33.610 1.00 94.62 85 LEU A O 1
ATOM 673 N N . LEU A 1 86 ? -19.999 -3.825 32.632 1.00 95.19 86 LEU A N 1
ATOM 674 C CA . LEU A 1 86 ? -19.231 -4.155 33.827 1.00 95.19 86 LEU A CA 1
ATOM 675 C C . LEU A 1 86 ? -19.455 -3.117 34.931 1.00 95.19 86 LEU A C 1
ATOM 677 O O . LEU A 1 86 ? -19.732 -3.498 36.065 1.00 95.19 86 LEU A O 1
ATOM 681 N N . ASP A 1 87 ? -19.419 -1.827 34.598 1.00 94.06 87 ASP A N 1
ATOM 682 C CA . ASP A 1 87 ? -19.677 -0.739 35.543 1.00 94.06 87 ASP A CA 1
ATOM 683 C C . ASP A 1 87 ? -21.078 -0.857 36.163 1.00 94.06 87 ASP A C 1
ATOM 685 O O . ASP A 1 87 ? -21.233 -0.751 37.382 1.00 94.06 87 ASP A O 1
ATOM 689 N N . ALA A 1 88 ? -22.096 -1.157 35.348 1.00 90.38 88 ALA A N 1
ATOM 690 C CA . ALA A 1 88 ? -23.462 -1.370 35.822 1.00 90.38 88 ALA A CA 1
ATOM 691 C C . ALA A 1 88 ? -23.589 -2.598 36.744 1.00 90.38 88 ALA A C 1
ATOM 693 O O . ALA A 1 88 ? -24.313 -2.549 37.738 1.00 90.38 88 ALA A O 1
ATOM 694 N N . MET A 1 89 ? -22.874 -3.690 36.448 1.00 89.81 89 MET A N 1
ATOM 695 C CA . MET A 1 89 ? -22.832 -4.878 37.312 1.00 89.81 89 MET A CA 1
ATOM 696 C C . MET A 1 89 ? -22.076 -4.629 38.622 1.00 89.81 89 MET A C 1
ATOM 698 O O . MET A 1 89 ? -22.445 -5.177 39.658 1.00 89.81 89 MET A O 1
ATOM 702 N N . MET A 1 90 ? -21.022 -3.812 38.585 1.00 88.19 90 MET A N 1
ATOM 703 C CA . MET A 1 90 ? -20.195 -3.481 39.749 1.00 88.19 90 MET A CA 1
ATOM 704 C C . MET A 1 90 ? -20.862 -2.451 40.676 1.00 88.19 90 MET A C 1
ATOM 706 O O . MET A 1 90 ? -20.477 -2.345 41.841 1.00 88.19 90 MET A O 1
ATOM 710 N N . GLN A 1 91 ? -21.862 -1.703 40.194 1.00 83.88 91 GLN A N 1
ATOM 711 C CA . GLN A 1 91 ? -22.622 -0.712 40.967 1.00 83.88 91 GLN A CA 1
ATOM 712 C C . GLN A 1 91 ? -24.141 -0.931 40.848 1.00 83.88 91 GLN A C 1
ATOM 714 O O . GLN A 1 91 ? -24.854 -0.095 40.283 1.00 83.88 91 GLN A O 1
ATOM 719 N N . PRO A 1 92 ? -24.681 -2.038 41.390 1.00 78.00 92 PRO A N 1
ATOM 720 C CA . PRO A 1 92 ? -26.108 -2.303 41.303 1.00 78.00 92 PRO A CA 1
ATOM 721 C C . PRO A 1 92 ? -26.901 -1.244 42.083 1.00 78.00 92 PRO A C 1
ATOM 723 O O . PRO A 1 92 ? -26.719 -1.055 43.288 1.00 78.00 92 PRO A O 1
ATOM 726 N N . VAL A 1 93 ? -27.825 -0.559 41.403 1.00 74.38 93 VAL A N 1
ATOM 727 C CA . VAL A 1 93 ? -28.759 0.373 42.050 1.00 74.38 93 VAL A CA 1
ATOM 728 C C . VAL A 1 93 ? -29.852 -0.435 42.751 1.00 74.38 93 VAL A C 1
ATOM 730 O O . VAL A 1 93 ? -30.874 -0.780 42.159 1.00 74.38 93 VAL A O 1
ATOM 733 N N . VAL A 1 94 ? -29.645 -0.743 44.032 1.00 75.00 94 VAL A N 1
ATOM 734 C CA . VAL A 1 94 ? -30.634 -1.450 44.857 1.00 75.00 94 VAL A CA 1
ATOM 735 C C . VAL A 1 94 ? -31.645 -0.447 45.418 1.00 75.00 94 VAL A C 1
ATOM 737 O O . VAL A 1 94 ? -31.339 0.330 46.321 1.00 75.00 94 VAL A O 1
ATOM 740 N N . ARG A 1 95 ? -32.875 -0.456 44.890 1.00 77.94 95 ARG A N 1
ATOM 741 C CA . ARG A 1 95 ? -33.988 0.356 45.414 1.00 77.94 95 ARG A CA 1
ATOM 742 C C . ARG A 1 95 ? -34.766 -0.431 46.468 1.00 77.94 95 ARG A C 1
ATOM 744 O O . ARG A 1 95 ? -35.673 -1.191 46.136 1.00 77.94 95 ARG A O 1
ATOM 751 N N . LEU A 1 96 ? -34.419 -0.240 47.739 1.00 73.75 96 LEU A N 1
ATOM 752 C CA . LEU A 1 96 ? -35.155 -0.828 48.860 1.00 73.75 96 LEU A CA 1
ATOM 753 C C . LEU A 1 96 ? -36.385 0.030 49.177 1.00 73.75 96 LEU A C 1
ATOM 755 O O . LEU A 1 96 ? -36.261 1.144 49.681 1.00 73.75 96 LEU A O 1
ATOM 759 N N . HIS A 1 97 ? -37.578 -0.491 48.894 1.00 73.94 97 HIS A N 1
ATOM 760 C CA . HIS A 1 97 ? -38.822 0.111 49.367 1.00 73.94 97 HIS A CA 1
ATOM 761 C C . HIS A 1 97 ? -39.121 -0.470 50.749 1.00 73.94 97 HIS A C 1
ATOM 763 O O . HIS A 1 97 ? -39.294 -1.681 50.886 1.00 73.94 97 HIS A O 1
ATOM 769 N N . ARG A 1 98 ? -39.138 0.382 51.783 1.00 69.12 98 ARG A N 1
ATOM 770 C CA . ARG A 1 98 ? -39.486 -0.026 53.151 1.00 69.12 98 ARG A CA 1
ATOM 771 C 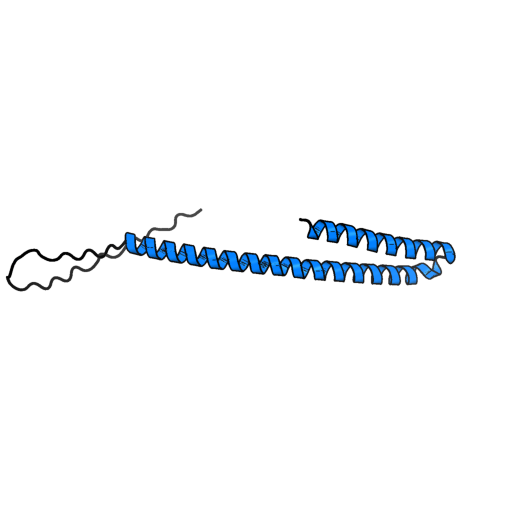C . ARG A 1 98 ? -40.913 -0.577 53.133 1.00 69.12 98 ARG A C 1
ATOM 773 O O . ARG A 1 98 ? -41.870 0.179 52.982 1.00 69.12 98 ARG A O 1
ATOM 780 N N . ALA A 1 99 ? -41.048 -1.892 53.276 1.00 63.25 99 ALA A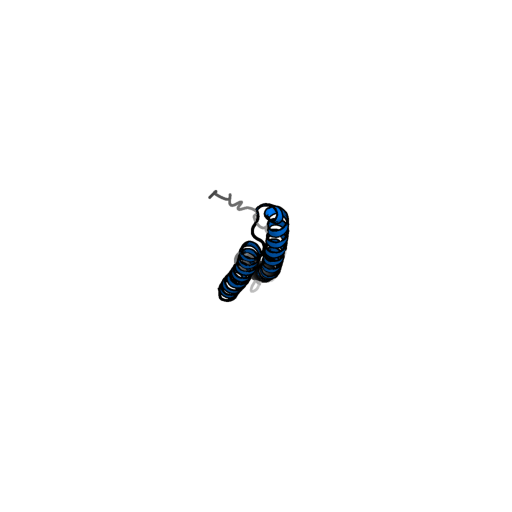 N 1
ATOM 781 C CA . ALA A 1 99 ? -42.336 -2.536 53.466 1.00 63.25 99 ALA A CA 1
ATOM 782 C C . ALA A 1 99 ? -42.864 -2.151 54.853 1.00 63.25 99 ALA A C 1
ATOM 784 O O . ALA A 1 99 ? -42.440 -2.720 55.849 1.00 63.25 99 ALA A O 1
ATOM 785 N N . GLY A 1 100 ? -43.742 -1.144 54.888 1.00 60.59 100 GLY A N 1
ATOM 786 C CA . GLY A 1 100 ? -44.529 -0.746 56.052 1.00 60.59 100 GLY A CA 1
ATOM 787 C C . GLY A 1 100 ? -43.716 -0.162 57.206 1.00 60.59 100 GLY A C 1
ATOM 788 O O . GLY A 1 100 ? -43.021 -0.882 57.905 1.00 60.59 100 GLY A O 1
ATOM 789 N N . GLN A 1 101 ? -43.847 1.146 57.428 1.00 45.00 101 GLN A N 1
ATOM 790 C CA . GLN A 1 101 ? -44.041 1.756 58.751 1.00 45.00 101 GLN A CA 1
ATOM 791 C C . GLN A 1 101 ? -43.937 3.271 58.599 1.00 45.00 101 GLN A C 1
ATOM 793 O O . GLN A 1 101 ? -42.861 3.838 58.399 1.00 45.00 101 GLN A O 1
ATOM 798 N N . SER A 1 102 ? -45.101 3.909 58.693 1.00 48.44 102 SER A N 1
ATOM 799 C CA . SER A 1 102 ? -45.237 5.230 59.285 1.00 48.44 102 SER A CA 1
ATOM 800 C C . SER A 1 102 ? -44.397 5.268 60.559 1.00 48.44 102 SER A C 1
ATOM 802 O O . SER A 1 102 ? -44.593 4.404 61.409 1.00 48.44 102 SER A O 1
ATOM 804 N N . LEU A 1 103 ? -43.449 6.200 60.639 1.00 42.09 103 LEU A N 1
ATOM 805 C CA . LEU A 1 103 ? -43.017 6.942 61.829 1.00 42.09 103 LEU A CA 1
ATOM 806 C C . LEU A 1 103 ? -41.696 7.657 61.502 1.00 42.09 103 LEU A C 1
ATOM 808 O O . LEU A 1 103 ? -40.682 7.029 61.208 1.00 42.09 103 LEU A O 1
ATOM 812 N N . GLU A 1 104 ? -41.803 8.985 61.511 1.00 42.22 104 GLU A N 1
ATOM 813 C CA . GLU A 1 104 ? -40.838 9.958 62.029 1.00 42.22 104 GLU A CA 1
ATOM 814 C C . GLU A 1 104 ? -39.358 9.834 61.605 1.00 42.22 104 GLU A C 1
ATOM 816 O O . GLU A 1 104 ? -38.606 8.975 62.047 1.00 42.22 104 GLU A O 1
ATOM 821 N N . GLN A 1 105 ? -38.963 10.810 60.781 1.00 44.69 105 GLN A N 1
ATOM 822 C CA . GLN A 1 105 ? -37.751 11.631 60.903 1.00 44.69 105 GLN A CA 1
ATOM 823 C C . GLN A 1 105 ? -36.407 10.935 61.184 1.00 44.69 105 GLN A C 1
ATOM 825 O O . GLN A 1 105 ? -36.100 10.491 62.284 1.00 44.69 105 GLN A O 1
ATOM 830 N N . GLY A 1 106 ? -35.511 11.015 60.199 1.00 39.53 106 GLY A N 1
ATOM 831 C CA . GLY A 1 106 ? -34.093 10.740 60.401 1.00 39.53 106 GLY A CA 1
ATOM 832 C C . GLY A 1 106 ? -33.319 10.757 59.093 1.00 39.53 106 GLY A C 1
ATOM 833 O O . GLY A 1 106 ? -32.994 9.706 58.550 1.00 39.53 106 GLY A O 1
ATOM 834 N N . SER A 1 107 ? -33.031 11.950 58.568 1.00 47.81 107 SER A N 1
ATOM 835 C CA . SER A 1 107 ? -32.118 12.132 57.436 1.00 47.81 107 SER A CA 1
ATOM 836 C C . SER A 1 107 ? -30.708 11.681 57.826 1.00 47.81 107 SER A C 1
ATOM 838 O O . SER A 1 107 ? -29.928 12.462 58.364 1.00 47.81 107 SER A O 1
ATOM 840 N N . GLN A 1 108 ? -30.359 10.427 57.548 1.00 44.12 108 GLN A N 1
ATOM 841 C CA . GLN A 1 108 ? -28.969 9.975 57.534 1.00 44.12 108 GLN A CA 1
ATOM 842 C C . GLN A 1 108 ? -28.575 9.621 56.103 1.00 44.12 108 GLN A C 1
ATOM 844 O O . GLN A 1 108 ? -28.802 8.524 55.601 1.00 44.12 108 GLN A O 1
ATOM 849 N N . THR A 1 109 ? -27.972 10.600 55.432 1.00 41.75 109 THR A N 1
ATOM 850 C CA . THR A 1 109 ? -27.218 10.417 54.192 1.00 41.75 109 THR A CA 1
ATOM 851 C C . THR A 1 109 ? -26.007 9.524 54.463 1.00 41.75 109 THR A C 1
ATOM 853 O O . THR A 1 109 ? -24.968 9.996 54.928 1.00 41.75 109 THR A O 1
ATOM 856 N N . LEU A 1 110 ? -26.130 8.230 54.169 1.00 45.12 110 LEU A N 1
ATOM 857 C CA . LEU A 1 110 ? -25.001 7.304 54.115 1.00 45.12 110 LEU A CA 1
ATOM 858 C C . LEU A 1 110 ? -24.145 7.648 52.890 1.00 45.12 110 LEU A C 1
ATOM 860 O O . LEU A 1 110 ? -24.525 7.409 51.745 1.00 45.12 110 LEU A O 1
ATOM 864 N N . ARG A 1 111 ? -22.991 8.272 53.145 1.00 41.78 111 ARG A N 1
ATOM 865 C CA . ARG A 1 111 ? -21.963 8.550 52.136 1.00 41.78 111 ARG A CA 1
ATOM 866 C C . ARG A 1 111 ? -21.448 7.230 51.545 1.00 41.78 111 ARG A C 1
ATOM 868 O O . ARG A 1 111 ? -21.121 6.335 52.324 1.00 41.78 111 ARG A O 1
ATOM 875 N N . PRO A 1 112 ? -21.281 7.104 50.216 1.00 42.78 112 PRO A N 1
ATOM 876 C CA . PRO A 1 112 ? -20.599 5.947 49.662 1.00 42.78 112 PRO A CA 1
ATOM 877 C C . PRO A 1 112 ? -19.109 6.022 50.022 1.00 42.78 112 PRO A C 1
ATOM 879 O O . PRO A 1 112 ? -18.443 7.038 49.799 1.00 42.78 112 PRO A O 1
ATOM 882 N N . ALA A 1 113 ? -18.593 4.944 50.613 1.00 43.97 113 ALA A N 1
ATOM 883 C CA . ALA A 1 113 ? -17.175 4.771 50.886 1.00 43.97 113 ALA A CA 1
ATOM 884 C C . ALA A 1 113 ? -16.401 4.750 49.559 1.00 43.97 113 ALA A C 1
ATOM 886 O O . ALA A 1 113 ? -16.619 3.905 48.693 1.00 43.97 113 ALA A O 1
ATOM 887 N N . ARG A 1 114 ? -15.510 5.727 49.387 1.00 45.84 114 ARG A N 1
ATOM 888 C CA . ARG A 1 114 ? -14.583 5.825 48.258 1.00 45.84 114 ARG A CA 1
ATOM 889 C C . ARG A 1 114 ? -13.331 4.990 48.553 1.00 45.84 114 ARG A C 1
ATOM 891 O O . ARG A 1 114 ? -12.836 5.041 49.673 1.00 45.84 114 ARG A O 1
ATOM 898 N N . ARG A 1 115 ? -12.767 4.423 47.478 1.00 48.56 115 ARG A N 1
ATOM 899 C CA . ARG A 1 115 ? -11.414 3.849 47.282 1.00 48.56 115 ARG A CA 1
ATOM 900 C C . ARG A 1 115 ? -11.240 2.348 47.525 1.00 48.56 115 ARG A C 1
ATOM 902 O O . ARG A 1 115 ? -10.936 1.923 48.629 1.00 48.56 115 ARG A O 1
ATOM 909 N N . TYR A 1 116 ? -11.137 1.629 46.408 1.00 41.69 116 TYR A N 1
ATOM 910 C CA . TYR A 1 116 ? -9.973 0.774 46.187 1.00 41.69 116 TYR A CA 1
ATOM 911 C C . TYR A 1 116 ? -9.204 1.319 44.984 1.00 41.69 116 TYR A C 1
ATOM 913 O O . TYR A 1 116 ? -9.684 1.313 43.855 1.00 41.69 116 TYR A O 1
ATOM 921 N N . PHE A 1 117 ? -8.032 1.882 45.264 1.00 47.59 117 PHE A N 1
ATOM 922 C CA . PHE A 1 117 ? -6.992 2.087 44.267 1.00 47.59 117 PHE A CA 1
ATOM 923 C C . PHE A 1 117 ? -6.363 0.711 44.046 1.00 47.59 117 PHE A C 1
ATOM 925 O O . PHE A 1 117 ? -5.700 0.200 44.946 1.00 47.59 117 PHE A O 1
ATOM 932 N N . VAL A 1 118 ? -6.628 0.081 42.904 1.00 51.16 118 VAL A N 1
ATOM 933 C CA . VAL A 1 118 ? -5.891 -1.117 42.497 1.00 51.16 118 VAL A CA 1
ATOM 934 C C . VAL A 1 118 ? -4.657 -0.620 41.760 1.00 51.16 118 VAL A C 1
ATOM 936 O O . VAL A 1 118 ? -4.765 -0.024 40.690 1.00 51.16 118 VAL A O 1
ATOM 939 N N . ALA A 1 119 ? -3.493 -0.793 42.381 1.00 45.56 119 ALA A N 1
ATOM 940 C CA . ALA A 1 119 ? -2.218 -0.515 41.742 1.00 45.56 119 ALA A CA 1
ATOM 941 C C . ALA A 1 119 ? -2.069 -1.420 40.504 1.00 45.56 119 ALA A C 1
ATOM 943 O O . ALA A 1 119 ? -2.261 -2.634 40.631 1.00 45.56 119 ALA A O 1
ATOM 944 N N . PRO A 1 120 ? -1.724 -0.884 39.320 1.00 49.31 120 PRO A N 1
ATOM 945 C CA . PRO A 1 120 ? -1.324 -1.731 38.212 1.00 49.31 120 PRO A CA 1
ATOM 946 C C . PRO A 1 120 ? 0.013 -2.373 38.585 1.00 49.31 120 PRO A C 1
ATOM 948 O O . PRO A 1 120 ? 1.026 -1.697 38.759 1.00 49.31 120 PRO A O 1
ATOM 951 N N . THR A 1 121 ? -0.008 -3.689 38.763 1.00 61.94 121 THR A N 1
ATOM 952 C CA . THR A 1 121 ? 1.215 -4.489 38.805 1.00 61.94 121 THR A CA 1
ATOM 953 C C . THR A 1 121 ? 1.668 -4.651 37.356 1.00 61.94 121 THR A C 1
A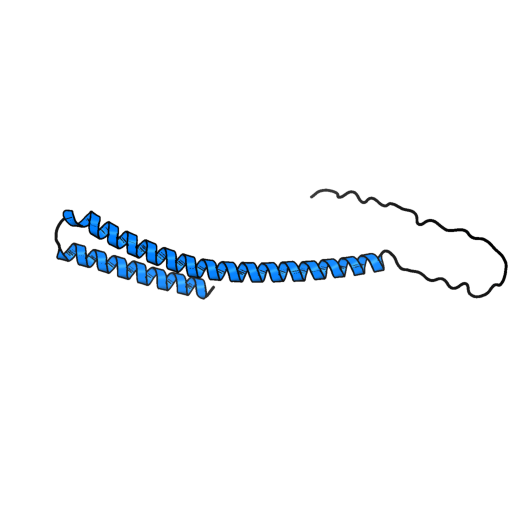TOM 955 O O . THR A 1 121 ? 0.874 -5.079 36.521 1.00 61.94 121 THR A O 1
ATOM 958 N N . LEU A 1 122 ? 2.903 -4.232 37.068 1.00 50.38 122 LEU A N 1
ATOM 959 C CA . LEU A 1 122 ? 3.572 -4.374 35.773 1.00 50.38 122 LEU A CA 1
ATOM 960 C C . LEU A 1 122 ? 3.508 -5.814 35.249 1.00 50.38 122 LEU A C 1
ATOM 962 O O . LEU A 1 122 ? 3.846 -6.714 36.018 1.00 50.38 122 LEU A O 1
ATOM 966 N N . ILE A 1 123 ? 3.227 -5.974 33.947 1.00 53.03 123 ILE A N 1
ATOM 967 C CA . ILE A 1 123 ? 4.070 -6.696 32.968 1.00 53.03 123 ILE A CA 1
ATOM 968 C C . ILE A 1 123 ? 3.972 -5.948 31.636 1.00 53.03 123 ILE A C 1
ATOM 970 O O . ILE A 1 123 ? 2.827 -5.641 31.236 1.00 53.03 123 ILE A O 1
#

Radius of gyration: 36.01 Å; chains: 1; bounding box: 76×26×96 Å